Protein AF-A0A8J7KT22-F1 (afdb_monomer)

Structure (mmCIF, N/CA/C/O backbone):
data_AF-A0A8J7KT22-F1
#
_entry.id   AF-A0A8J7KT22-F1
#
loop_
_atom_site.group_PDB
_atom_site.id
_atom_site.type_symbol
_atom_site.label_atom_id
_atom_site.label_alt_id
_atom_site.label_comp_id
_atom_site.label_asym_id
_atom_site.label_entity_id
_atom_site.label_seq_id
_atom_site.pdbx_PDB_ins_code
_atom_site.Cartn_x
_atom_site.Cartn_y
_atom_site.Cartn_z
_atom_site.occupancy
_atom_site.B_iso_or_equiv
_atom_site.auth_seq_id
_atom_site.auth_comp_id
_atom_site.auth_asym_id
_atom_site.auth_atom_id
_atom_site.pdbx_PDB_model_num
ATOM 1 N N . MET A 1 1 ? 28.654 20.549 -37.474 1.00 39.03 1 MET A N 1
ATOM 2 C CA . MET A 1 1 ? 29.005 20.836 -36.071 1.00 39.03 1 MET A CA 1
ATOM 3 C C . MET A 1 1 ? 28.237 19.829 -35.246 1.00 39.03 1 MET A C 1
ATOM 5 O O . MET A 1 1 ? 27.019 19.837 -35.283 1.00 39.03 1 MET A O 1
ATOM 9 N N . THR A 1 2 ? 28.939 18.841 -34.704 1.00 46.00 2 THR A N 1
ATOM 10 C CA . THR A 1 2 ? 28.366 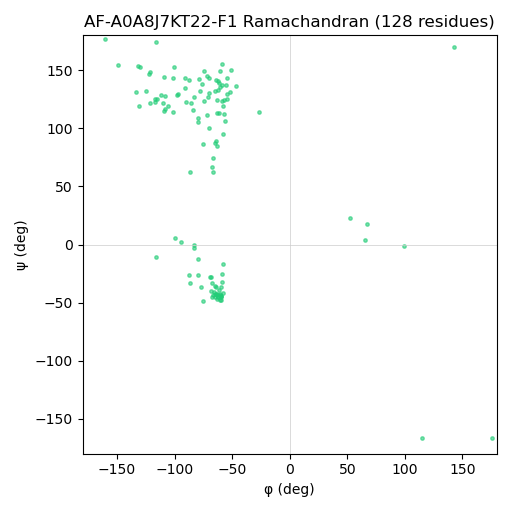17.794 -33.857 1.00 46.00 2 THR A CA 1
ATOM 11 C C . THR A 1 2 ? 28.193 18.371 -32.463 1.00 46.00 2 THR A C 1
ATOM 13 O O . THR A 1 2 ? 29.190 18.628 -31.787 1.00 46.00 2 THR A O 1
ATOM 16 N N . ASP A 1 3 ? 26.950 18.606 -32.057 1.00 42.03 3 ASP A N 1
ATOM 17 C CA . ASP A 1 3 ? 26.636 18.984 -30.685 1.00 42.03 3 ASP A CA 1
ATOM 18 C C . ASP A 1 3 ? 26.873 17.782 -29.769 1.00 42.03 3 ASP A C 1
ATOM 20 O O . ASP A 1 3 ? 26.073 16.849 -29.683 1.00 42.03 3 ASP A O 1
ATOM 24 N N . SER A 1 4 ? 28.020 17.803 -29.094 1.00 52.44 4 SER A N 1
ATOM 25 C CA . SER A 1 4 ? 28.294 16.985 -27.919 1.00 52.44 4 SER A CA 1
ATOM 26 C C . SER A 1 4 ? 27.346 17.419 -26.801 1.00 52.44 4 SER A C 1
ATOM 28 O O . SER A 1 4 ? 27.681 18.285 -25.993 1.00 52.44 4 SER A O 1
ATOM 30 N N . ALA A 1 5 ? 26.148 16.835 -26.761 1.00 55.53 5 ALA A N 1
ATOM 31 C CA . ALA A 1 5 ? 25.252 16.958 -25.623 1.00 55.53 5 ALA A CA 1
ATOM 32 C C . ALA A 1 5 ? 25.950 16.358 -24.393 1.00 55.53 5 ALA A C 1
ATOM 34 O O . ALA A 1 5 ? 26.272 15.172 -24.345 1.00 55.53 5 ALA A O 1
ATOM 35 N N . SER A 1 6 ? 26.252 17.235 -23.443 1.00 48.62 6 SER A N 1
ATOM 36 C CA . SER A 1 6 ? 26.879 17.005 -22.148 1.00 48.62 6 SER A CA 1
ATOM 37 C C . SER A 1 6 ? 26.649 15.600 -21.578 1.00 48.62 6 SER A C 1
ATOM 39 O O . SER A 1 6 ? 25.538 15.256 -21.179 1.00 48.62 6 SER A O 1
ATOM 41 N N . ASN A 1 7 ? 27.729 14.821 -21.457 1.00 50.50 7 ASN A N 1
ATOM 42 C CA . ASN A 1 7 ? 27.802 13.609 -20.635 1.00 50.50 7 ASN A CA 1
ATOM 43 C C . ASN A 1 7 ? 27.720 13.984 -19.141 1.00 50.50 7 ASN A C 1
ATOM 45 O O . ASN A 1 7 ? 28.684 13.868 -18.387 1.00 50.50 7 ASN A O 1
ATOM 49 N N . GLY A 1 8 ? 26.567 14.488 -18.706 1.00 50.75 8 GLY A N 1
ATOM 50 C CA . GLY A 1 8 ? 26.219 14.556 -17.298 1.00 50.75 8 GLY A CA 1
ATOM 51 C C . GLY A 1 8 ? 25.736 13.177 -16.879 1.00 50.75 8 GLY A C 1
ATOM 52 O O . GLY A 1 8 ? 24.627 12.793 -17.232 1.00 50.75 8 GLY A O 1
ATOM 53 N N . ASN A 1 9 ? 26.558 12.432 -16.140 1.00 59.44 9 ASN A N 1
ATOM 54 C CA . ASN A 1 9 ? 26.187 11.190 -15.449 1.00 59.44 9 ASN A CA 1
ATOM 55 C C . ASN A 1 9 ? 25.184 11.514 -14.321 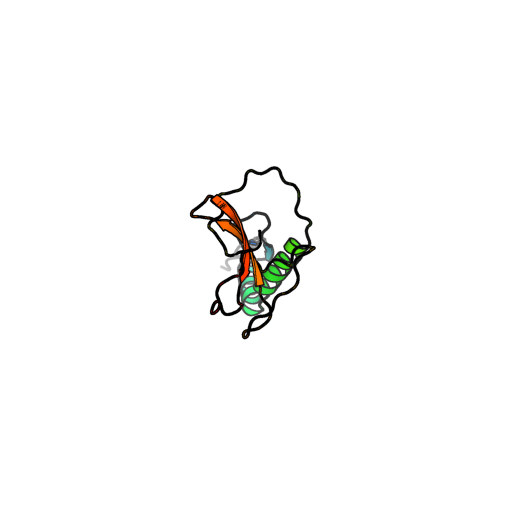1.00 59.44 9 ASN A C 1
ATOM 57 O O . ASN A 1 9 ? 25.499 11.411 -13.135 1.00 59.44 9 ASN A O 1
ATOM 61 N N . GLY A 1 10 ? 24.019 12.046 -14.689 1.00 61.25 10 GLY A N 1
ATOM 62 C CA . GLY A 1 10 ? 22.989 12.520 -13.784 1.00 61.25 10 GLY A CA 1
ATOM 63 C C . GLY A 1 10 ? 22.268 11.330 -13.188 1.00 61.25 10 GLY A C 1
ATOM 64 O O . GLY A 1 10 ? 21.251 10.902 -13.721 1.00 61.25 10 GLY A O 1
ATOM 65 N N . LYS A 1 11 ? 22.808 10.793 -12.091 1.00 81.81 11 LYS A N 1
ATOM 66 C CA . LYS A 1 11 ? 22.140 9.743 -11.323 1.00 81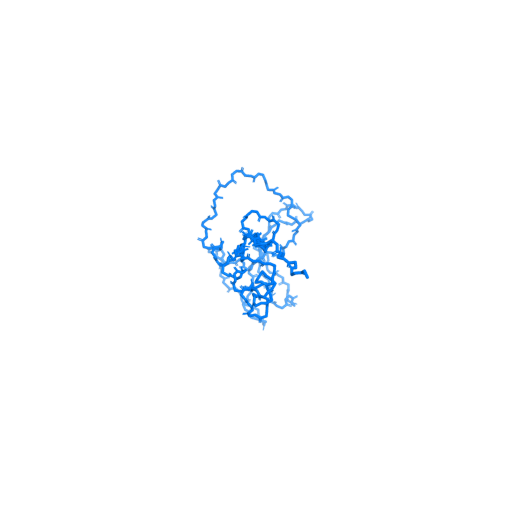.81 11 LYS A CA 1
ATOM 67 C C . LYS A 1 11 ? 20.774 10.261 -10.875 1.00 81.81 11 LYS A C 1
ATOM 69 O O . LYS A 1 11 ? 20.690 11.255 -10.155 1.00 81.81 11 LYS A O 1
ATOM 74 N N . ILE A 1 12 ? 19.716 9.592 -11.310 1.00 91.06 12 ILE A N 1
ATOM 75 C CA . ILE A 1 12 ? 18.341 9.870 -10.906 1.00 91.06 12 ILE A CA 1
ATOM 76 C C . ILE A 1 12 ? 17.993 8.899 -9.784 1.00 91.06 12 ILE A C 1
ATOM 78 O O . ILE A 1 12 ? 18.188 7.692 -9.915 1.00 91.06 12 ILE A O 1
ATOM 82 N N . VAL A 1 13 ? 17.465 9.424 -8.679 1.00 94.56 13 VAL A N 1
ATOM 83 C CA . VAL A 1 13 ? 16.924 8.604 -7.592 1.00 94.56 13 VAL A CA 1
ATOM 84 C C . VAL A 1 13 ? 15.437 8.886 -7.462 1.00 94.56 13 VAL A C 1
ATOM 86 O O . VAL A 1 13 ? 15.035 10.030 -7.253 1.00 94.56 13 VAL A O 1
ATOM 89 N N . ILE A 1 14 ? 14.623 7.841 -7.583 1.00 94.38 14 ILE A N 1
ATOM 90 C CA . ILE A 1 14 ? 13.170 7.919 -7.420 1.00 94.38 14 ILE A CA 1
ATOM 91 C C . ILE A 1 14 ? 12.791 7.087 -6.205 1.00 94.38 14 ILE A C 1
ATOM 93 O O . ILE A 1 14 ? 13.092 5.897 -6.141 1.00 94.38 14 ILE A O 1
ATOM 97 N N . THR A 1 15 ? 12.084 7.706 -5.265 1.00 95.19 15 THR A N 1
ATOM 98 C CA . THR A 1 15 ? 11.517 7.009 -4.110 1.00 95.19 15 THR A CA 1
ATOM 99 C C . THR A 1 15 ? 10.006 6.944 -4.258 1.00 95.19 15 THR A C 1
ATOM 101 O O . THR A 1 15 ? 9.322 7.964 -4.213 1.00 95.19 15 THR A O 1
ATOM 104 N N . LEU A 1 16 ? 9.481 5.732 -4.409 1.00 94.69 16 LEU A N 1
ATOM 105 C CA . LEU A 1 16 ? 8.051 5.449 -4.437 1.00 94.69 16 LEU A CA 1
ATOM 106 C C . LEU A 1 16 ? 7.620 4.973 -3.054 1.00 94.69 16 LEU A C 1
ATOM 108 O O . LEU A 1 16 ? 8.215 4.048 -2.504 1.00 94.69 16 LEU A O 1
ATOM 112 N N . LYS A 1 17 ? 6.572 5.579 -2.499 1.00 94.31 17 LYS A N 1
ATOM 113 C CA . LYS A 1 17 ? 6.070 5.263 -1.161 1.00 94.31 17 LYS A CA 1
ATOM 114 C C . LYS A 1 17 ? 4.615 4.819 -1.231 1.00 94.31 17 LYS A C 1
ATOM 116 O O . LYS A 1 17 ? 3.755 5.578 -1.669 1.00 94.31 17 LYS A O 1
ATOM 121 N N . ALA A 1 18 ? 4.32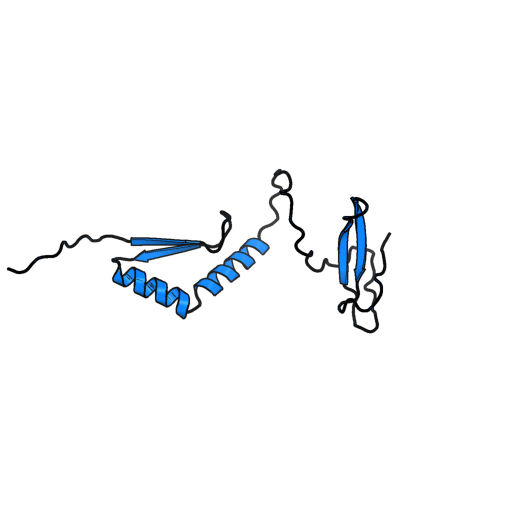8 3.609 -0.757 1.00 90.50 18 ALA A N 1
ATOM 122 C CA . ALA A 1 18 ? 2.978 3.050 -0.766 1.00 90.50 18 ALA A CA 1
ATOM 123 C C . ALA A 1 18 ? 2.180 3.459 0.490 1.00 90.50 18 ALA A C 1
ATOM 125 O O . ALA A 1 18 ? 1.815 2.619 1.311 1.00 90.50 18 ALA A O 1
ATOM 126 N N . GLY A 1 19 ? 1.948 4.765 0.665 1.00 84.56 19 GLY A N 1
ATOM 127 C CA . GLY A 1 19 ? 1.140 5.319 1.759 1.00 84.56 19 GLY A CA 1
ATOM 128 C C . GLY A 1 19 ? 1.668 6.637 2.331 1.00 84.56 1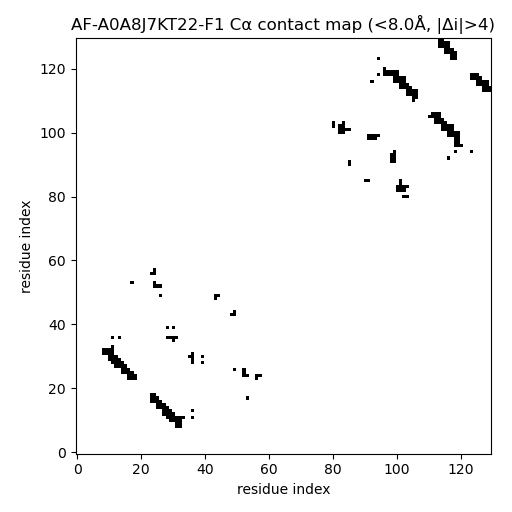9 GLY A C 1
ATOM 129 O O . GLY A 1 19 ? 2.785 7.065 2.041 1.00 84.56 19 GLY A O 1
ATOM 130 N N . ALA A 1 20 ? 0.863 7.289 3.172 1.00 82.56 20 ALA A N 1
ATOM 131 C CA . ALA A 1 20 ? 1.218 8.574 3.781 1.00 82.56 20 ALA A CA 1
ATOM 132 C C . ALA A 1 20 ? 2.217 8.422 4.948 1.00 82.56 20 ALA A C 1
ATOM 134 O O . ALA A 1 20 ? 3.144 9.223 5.088 1.00 82.56 20 ALA A O 1
ATOM 135 N N . ASP A 1 21 ? 2.087 7.358 5.745 1.00 84.50 21 ASP A N 1
ATOM 136 C CA . ASP A 1 21 ? 2.839 7.162 6.991 1.00 84.50 21 ASP A CA 1
ATOM 137 C C . ASP A 1 21 ? 4.304 6.781 6.775 1.00 84.50 21 ASP A C 1
ATOM 139 O O . ASP A 1 21 ? 4.654 6.098 5.818 1.00 84.50 21 ASP A O 1
ATOM 143 N N . PHE A 1 22 ? 5.195 7.164 7.693 1.00 83.44 22 PHE A N 1
ATOM 144 C CA . PHE A 1 22 ? 6.622 6.802 7.624 1.00 83.44 22 PHE A CA 1
ATOM 145 C C . PHE A 1 22 ? 6.882 5.289 7.609 1.00 83.44 22 PHE A C 1
ATOM 147 O O . PHE A 1 22 ? 7.889 4.860 7.058 1.00 83.44 22 PHE A O 1
ATOM 154 N N . ALA A 1 23 ? 5.967 4.490 8.162 1.00 82.81 23 ALA A N 1
ATOM 155 C CA . ALA A 1 23 ? 6.070 3.032 8.202 1.00 82.81 23 ALA A CA 1
ATOM 156 C C . ALA A 1 23 ? 5.584 2.326 6.921 1.00 82.81 23 ALA A C 1
ATOM 158 O O . ALA A 1 23 ? 5.656 1.100 6.853 1.00 82.81 23 ALA A O 1
ATOM 159 N N . ALA A 1 24 ? 5.067 3.066 5.932 1.00 88.44 24 ALA A N 1
ATOM 160 C CA . ALA A 1 24 ? 4.694 2.497 4.638 1.00 88.44 24 ALA A CA 1
ATOM 161 C C . ALA A 1 24 ? 5.910 1.833 3.956 1.00 88.44 24 ALA A C 1
ATOM 163 O O . ALA A 1 24 ? 7.037 2.232 4.244 1.00 88.44 24 ALA A O 1
ATOM 164 N N . PRO A 1 25 ? 5.723 0.855 3.052 1.00 92.56 25 PRO A N 1
ATOM 165 C CA . PRO A 1 25 ? 6.815 0.255 2.287 1.00 92.56 25 PRO A CA 1
ATOM 166 C C . PRO A 1 25 ? 7.249 1.143 1.114 1.00 92.56 25 PRO A C 1
ATOM 168 O O . PRO A 1 25 ? 6.434 1.857 0.520 1.00 92.56 25 PRO A O 1
ATOM 171 N N . TRP A 1 26 ? 8.560 1.179 0.857 1.00 94.50 26 TRP A N 1
ATOM 172 C CA . TRP A 1 26 ? 9.191 2.097 -0.097 1.00 94.50 26 TRP A CA 1
ATOM 173 C C . TRP A 1 26 ? 9.941 1.287 -1.157 1.00 94.50 26 TRP A C 1
ATOM 175 O O . TRP A 1 26 ? 10.506 0.235 -0.858 1.00 94.50 26 TRP A O 1
ATOM 185 N N . ILE A 1 27 ? 9.971 1.800 -2.382 1.00 96.06 27 ILE A N 1
ATOM 186 C CA . ILE A 1 27 ? 10.853 1.330 -3.451 1.00 96.06 27 ILE A CA 1
ATOM 187 C C . ILE A 1 27 ? 11.772 2.492 -3.796 1.00 96.06 27 ILE A C 1
ATOM 189 O O . ILE A 1 27 ? 11.291 3.582 -4.100 1.00 96.06 27 ILE A O 1
ATOM 193 N N . VAL A 1 28 ? 13.080 2.260 -3.742 1.00 96.00 28 VAL A N 1
ATOM 194 C CA . VAL A 1 28 ? 14.089 3.242 -4.142 1.00 96.00 28 VAL A CA 1
ATOM 195 C C . VAL A 1 28 ? 14.732 2.750 -5.428 1.00 96.00 28 VAL A C 1
ATOM 197 O O . VAL A 1 28 ? 15.266 1.643 -5.475 1.00 96.00 28 VAL A O 1
ATOM 200 N N . ILE A 1 29 ? 14.647 3.564 -6.470 1.00 95.25 29 ILE A N 1
ATOM 201 C CA . ILE A 1 29 ? 15.195 3.287 -7.793 1.00 95.25 29 ILE A CA 1
ATOM 202 C C . ILE A 1 29 ? 16.400 4.195 -7.983 1.00 95.25 29 ILE A C 1
ATOM 204 O O . ILE A 1 29 ? 16.280 5.408 -7.826 1.00 95.25 29 ILE A O 1
ATOM 208 N N . HIS A 1 30 ? 17.534 3.607 -8.345 1.00 95.19 30 HIS A N 1
ATOM 209 C CA . HIS A 1 30 ? 18.721 4.326 -8.787 1.00 95.19 30 HIS A CA 1
ATOM 210 C C . HIS A 1 30 ? 18.857 4.092 -10.286 1.00 95.19 30 HIS A C 1
ATOM 212 O O . HIS A 1 30 ? 19.025 2.950 -10.700 1.00 95.19 30 HIS A O 1
ATOM 218 N N . ALA A 1 31 ? 18.759 5.159 -11.070 1.00 93.00 31 ALA A N 1
ATOM 219 C CA . ALA A 1 31 ? 18.844 5.113 -12.520 1.00 93.00 31 ALA A CA 1
ATOM 220 C C . ALA A 1 31 ? 19.988 5.994 -13.019 1.00 93.00 31 ALA A C 1
ATOM 222 O O . ALA A 1 31 ? 20.308 7.031 -12.428 1.00 93.00 31 ALA A O 1
ATOM 223 N N . ASP A 1 32 ? 20.595 5.592 -14.129 1.00 90.69 32 ASP A N 1
ATOM 224 C CA . ASP A 1 32 ? 21.742 6.304 -14.697 1.00 90.69 32 ASP A CA 1
ATOM 225 C C . ASP A 1 32 ? 21.337 7.549 -15.494 1.00 90.69 32 ASP A C 1
ATOM 227 O O . ASP A 1 32 ? 22.124 8.485 -15.632 1.00 90.69 32 ASP A O 1
ATOM 231 N N . ASN A 1 33 ? 20.118 7.551 -16.033 1.00 90.06 33 ASN A N 1
ATOM 232 C CA . ASN A 1 33 ? 19.535 8.632 -16.820 1.00 90.06 33 ASN A CA 1
ATOM 233 C C . ASN A 1 33 ? 17.999 8.502 -16.863 1.00 90.06 33 ASN A C 1
ATOM 235 O O . ASN A 1 33 ? 17.423 7.548 -16.341 1.00 90.06 33 ASN A O 1
ATOM 239 N N . ALA A 1 34 ? 17.323 9.465 -17.497 1.00 90.50 34 ALA A N 1
ATOM 240 C CA . ALA A 1 34 ? 15.860 9.521 -17.529 1.00 90.50 34 ALA A CA 1
ATOM 241 C C . ALA A 1 34 ? 15.209 8.340 -18.272 1.00 90.50 34 ALA A C 1
ATOM 243 O O . ALA A 1 34 ? 14.156 7.870 -17.851 1.00 90.50 34 ALA A O 1
ATOM 244 N N . SER A 1 35 ? 15.835 7.840 -19.342 1.00 92.75 35 SER A N 1
ATOM 245 C CA . SER A 1 35 ? 15.298 6.705 -20.104 1.00 92.75 35 SER A CA 1
ATOM 246 C C . SER A 1 35 ? 15.345 5.411 -19.293 1.00 92.75 35 SER A C 1
ATOM 248 O O . SER A 1 35 ? 14.404 4.625 -19.336 1.00 92.75 35 SER A O 1
ATOM 250 N N . ASP A 1 36 ? 16.429 5.196 -18.549 1.00 93.44 36 ASP A N 1
ATOM 251 C CA . ASP A 1 36 ? 16.578 4.058 -17.638 1.00 93.44 36 ASP A CA 1
ATOM 252 C C . ASP A 1 36 ? 15.585 4.137 -16.464 1.00 93.44 36 ASP A C 1
ATOM 254 O O . ASP A 1 36 ? 14.932 3.152 -16.106 1.00 93.44 36 ASP A O 1
ATOM 258 N N . ALA A 1 37 ? 15.385 5.342 -15.921 1.00 94.25 37 ALA A N 1
ATOM 259 C CA . ALA A 1 37 ? 14.405 5.587 -14.870 1.00 94.25 37 ALA A CA 1
ATOM 260 C C . ALA A 1 37 ? 12.974 5.235 -15.317 1.00 94.25 37 ALA A C 1
ATOM 262 O O . ALA A 1 37 ? 12.253 4.558 -14.582 1.00 94.25 37 ALA A O 1
ATOM 263 N N . ASP A 1 38 ? 12.578 5.654 -16.523 1.00 96.19 38 ASP A N 1
ATOM 264 C CA . ASP A 1 38 ? 11.253 5.381 -17.092 1.00 96.19 38 ASP A CA 1
ATOM 265 C C . ASP A 1 38 ? 11.038 3.891 -17.399 1.00 96.19 38 ASP A C 1
ATOM 267 O O . ASP A 1 38 ? 10.020 3.307 -17.012 1.00 96.19 38 ASP A O 1
ATOM 271 N N . ALA A 1 39 ? 12.034 3.239 -18.009 1.00 96.44 39 ALA A N 1
ATOM 272 C CA . ALA A 1 39 ? 11.989 1.806 -18.286 1.00 96.44 39 ALA A CA 1
ATOM 273 C C . ALA A 1 39 ? 11.864 0.986 -16.992 1.00 96.44 39 ALA A C 1
ATOM 275 O O . ALA A 1 39 ? 11.036 0.072 -16.904 1.00 96.44 39 ALA A O 1
ATOM 276 N N . THR A 1 40 ? 12.632 1.348 -15.960 1.00 96.62 40 THR A N 1
ATOM 277 C CA . THR A 1 40 ? 12.570 0.695 -14.648 1.00 96.62 40 THR A CA 1
ATOM 278 C C . THR A 1 40 ? 11.215 0.916 -13.978 1.00 96.62 40 THR A C 1
ATOM 280 O O . THR A 1 40 ? 10.610 -0.038 -13.482 1.00 96.62 40 THR A O 1
ATOM 283 N N . LEU A 1 41 ? 10.696 2.147 -14.000 1.00 96.75 41 LEU A N 1
ATOM 284 C CA . LEU A 1 41 ? 9.386 2.473 -13.439 1.00 96.75 41 LEU A CA 1
ATOM 285 C C . LEU A 1 41 ? 8.274 1.661 -14.119 1.00 96.75 41 LEU A C 1
ATOM 287 O O . LEU A 1 41 ? 7.478 1.009 -13.442 1.00 96.75 41 LEU A O 1
ATOM 291 N N . THR A 1 42 ? 8.269 1.622 -15.450 1.00 97.38 42 THR A N 1
ATOM 292 C CA . 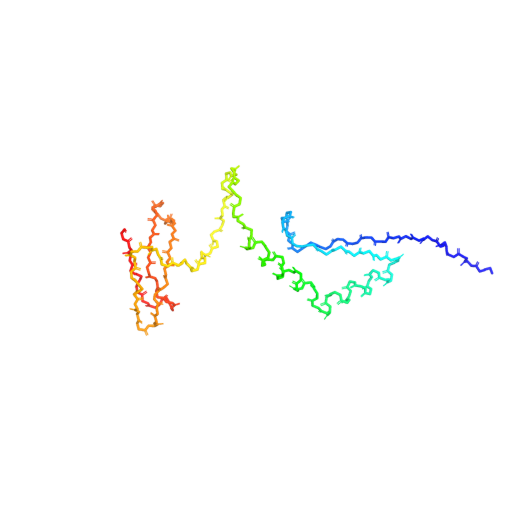THR A 1 42 ? 7.315 0.836 -16.243 1.00 97.38 42 THR A CA 1
ATOM 293 C C . THR A 1 42 ? 7.407 -0.656 -15.917 1.00 97.38 42 THR A C 1
ATOM 295 O O . THR A 1 42 ? 6.384 -1.310 -15.698 1.00 97.38 42 THR A O 1
ATOM 298 N N . GLY A 1 43 ? 8.622 -1.202 -15.809 1.00 97.00 43 GLY A N 1
ATOM 299 C CA . GLY A 1 43 ? 8.847 -2.598 -15.432 1.00 97.00 43 GLY A CA 1
ATOM 300 C C . GLY A 1 43 ? 8.311 -2.948 -14.039 1.00 97.00 43 GLY A C 1
ATOM 301 O O . GLY A 1 43 ? 7.721 -4.013 -13.855 1.00 97.00 43 GLY A O 1
ATOM 302 N N . ILE A 1 44 ? 8.444 -2.045 -13.063 1.00 96.25 44 ILE A N 1
ATOM 303 C CA . ILE A 1 44 ? 7.930 -2.229 -11.694 1.00 96.25 44 ILE A CA 1
ATOM 304 C C . ILE A 1 44 ? 6.401 -2.344 -11.670 1.00 96.25 44 ILE A C 1
ATOM 306 O O . ILE A 1 44 ? 5.849 -3.185 -10.944 1.00 96.25 44 ILE A O 1
ATOM 310 N N . PHE A 1 45 ? 5.714 -1.497 -12.438 1.00 94.81 45 PHE A N 1
ATOM 311 C CA . PHE A 1 45 ? 4.255 -1.502 -12.496 1.00 94.81 45 PHE A CA 1
ATOM 312 C C . PHE A 1 45 ? 3.727 -2.677 -13.318 1.00 94.81 45 PHE A C 1
ATOM 314 O O . PHE A 1 45 ? 2.927 -3.455 -12.801 1.00 94.81 45 PHE A O 1
ATOM 321 N N . ASN A 1 46 ? 4.256 -2.903 -14.520 1.00 96.81 46 ASN A N 1
ATOM 322 C CA . ASN A 1 46 ? 3.811 -4.001 -15.383 1.00 96.81 46 ASN A CA 1
ATOM 323 C C . ASN A 1 46 ? 4.172 -5.386 -14.818 1.00 96.81 46 ASN A C 1
ATOM 325 O O . ASN A 1 46 ? 3.422 -6.343 -14.986 1.00 96.81 46 ASN A O 1
ATOM 329 N N . GLY A 1 47 ? 5.306 -5.502 -14.122 1.00 92.62 47 GLY A N 1
ATOM 330 C CA . GLY A 1 47 ? 5.767 -6.744 -13.494 1.00 92.62 47 GLY A CA 1
ATOM 331 C C . GLY A 1 47 ? 5.163 -7.030 -12.113 1.00 92.62 47 GLY A C 1
ATOM 332 O O . GLY A 1 47 ? 5.524 -8.029 -11.481 1.00 92.62 47 GLY A O 1
ATOM 333 N N . GLY A 1 48 ? 4.292 -6.151 -11.602 1.00 93.31 48 GLY A N 1
ATOM 334 C CA . GLY A 1 48 ? 3.630 -6.316 -10.302 1.00 93.31 48 GLY A CA 1
ATOM 335 C C . GLY A 1 48 ? 4.569 -6.237 -9.089 1.00 93.31 48 GLY A C 1
ATOM 336 O O . GLY A 1 48 ? 4.212 -6.683 -7.996 1.00 93.31 48 GLY A O 1
ATOM 337 N N . LEU A 1 49 ? 5.786 -5.696 -9.239 1.00 93.00 49 LEU A N 1
ATOM 338 C CA . LEU A 1 49 ? 6.731 -5.576 -8.119 1.00 93.00 49 LEU A CA 1
ATOM 339 C C . LEU A 1 49 ? 6.187 -4.637 -7.032 1.00 93.00 49 LEU A C 1
ATOM 341 O O . LEU A 1 49 ? 6.340 -4.918 -5.845 1.00 93.00 49 LEU A O 1
ATOM 345 N N . HIS A 1 50 ? 5.486 -3.575 -7.429 1.00 93.94 50 HIS A N 1
ATOM 346 C CA . HIS A 1 50 ? 4.828 -2.644 -6.512 1.00 93.94 50 HIS A CA 1
ATOM 347 C C . HIS A 1 50 ? 3.808 -3.333 -5.582 1.00 93.94 50 HIS A C 1
ATOM 349 O O . HIS A 1 50 ? 3.794 -3.075 -4.374 1.00 93.94 50 HIS A O 1
ATOM 355 N N . GLU A 1 51 ? 3.009 -4.272 -6.099 1.00 94.75 51 GLU A N 1
ATOM 356 C CA . GLU A 1 51 ? 2.060 -5.053 -5.295 1.00 94.75 51 GLU A CA 1
ATOM 357 C C . GLU A 1 51 ? 2.782 -5.981 -4.317 1.00 94.75 51 GLU A C 1
ATOM 359 O O . GLU A 1 51 ? 2.409 -6.073 -3.145 1.00 94.75 51 GLU A O 1
ATOM 364 N N . LYS A 1 52 ? 3.845 -6.652 -4.781 1.00 94.50 52 LYS A N 1
ATOM 365 C CA . LYS A 1 52 ? 4.651 -7.560 -3.953 1.00 94.50 52 LYS A CA 1
ATOM 366 C C . LYS A 1 52 ? 5.315 -6.817 -2.800 1.00 94.50 52 LYS A C 1
ATOM 368 O O . LYS A 1 52 ? 5.238 -7.286 -1.668 1.00 94.50 52 LYS A O 1
ATOM 373 N N . VAL A 1 53 ? 5.911 -5.654 -3.064 1.00 94.06 53 VAL A N 1
ATOM 374 C CA . VAL A 1 53 ? 6.532 -4.810 -2.031 1.00 94.06 53 VAL A CA 1
ATOM 375 C C . VAL A 1 53 ? 5.488 -4.311 -1.035 1.00 94.06 53 VAL A C 1
ATOM 377 O O . VAL A 1 53 ? 5.714 -4.381 0.172 1.00 94.06 53 VAL A O 1
ATOM 380 N N . THR A 1 54 ? 4.316 -3.889 -1.514 1.00 92.75 54 THR A N 1
ATOM 381 C CA . THR A 1 54 ? 3.214 -3.459 -0.640 1.00 92.75 54 THR A CA 1
ATOM 382 C C . THR A 1 54 ? 2.755 -4.594 0.277 1.00 92.75 54 THR A C 1
ATOM 384 O O . THR A 1 54 ? 2.655 -4.417 1.492 1.00 92.75 54 THR A O 1
ATOM 387 N N . ARG A 1 55 ? 2.542 -5.793 -0.281 1.00 91.25 55 ARG A N 1
ATOM 388 C CA . ARG A 1 55 ? 2.140 -6.985 0.477 1.00 91.25 55 ARG A CA 1
ATOM 389 C C . ARG A 1 55 ? 3.207 -7.404 1.485 1.00 91.25 55 ARG A C 1
ATOM 391 O O . ARG A 1 55 ? 2.878 -7.650 2.642 1.00 91.25 55 ARG A O 1
ATOM 398 N N . ALA A 1 56 ? 4.470 -7.455 1.069 1.00 88.31 56 ALA A N 1
ATOM 399 C CA . ALA A 1 56 ? 5.589 -7.793 1.942 1.00 88.31 56 ALA A CA 1
ATOM 400 C C . ALA A 1 56 ? 5.722 -6.792 3.099 1.00 88.31 56 ALA A C 1
ATOM 402 O O . ALA A 1 56 ? 5.889 -7.201 4.246 1.00 88.31 56 ALA A O 1
ATOM 403 N N . GLY A 1 57 ? 5.565 -5.494 2.822 1.00 89.06 57 GLY A N 1
ATOM 404 C CA . GLY A 1 57 ? 5.552 -4.448 3.842 1.00 89.06 57 GLY A CA 1
ATOM 405 C C . GLY A 1 57 ? 4.433 -4.630 4.865 1.00 89.06 57 GLY A C 1
ATOM 406 O O . GLY A 1 57 ? 4.681 -4.551 6.067 1.00 89.06 57 GLY A O 1
ATOM 407 N N . ALA A 1 58 ? 3.219 -4.945 4.407 1.00 86.81 58 ALA A N 1
ATOM 408 C CA . ALA A 1 58 ? 2.091 -5.230 5.291 1.00 86.81 58 ALA A CA 1
ATOM 409 C C . ALA A 1 58 ? 2.337 -6.473 6.165 1.00 86.81 58 ALA A C 1
ATOM 411 O O . ALA A 1 58 ? 2.083 -6.441 7.369 1.00 86.81 58 ALA A O 1
ATOM 412 N N . MET A 1 59 ? 2.880 -7.547 5.582 1.00 87.56 59 MET A N 1
ATOM 413 C CA . MET A 1 59 ? 3.233 -8.762 6.325 1.00 87.56 59 MET A CA 1
ATOM 414 C C . MET A 1 59 ? 4.300 -8.480 7.385 1.00 87.56 59 MET A C 1
ATOM 416 O O . MET A 1 59 ? 4.148 -8.887 8.533 1.00 87.56 59 MET A O 1
ATOM 420 N N . LEU A 1 60 ? 5.344 -7.729 7.036 1.00 83.44 60 LEU A N 1
ATOM 421 C CA . LEU A 1 60 ? 6.403 -7.377 7.976 1.00 83.44 60 LEU A CA 1
ATOM 422 C C . LEU A 1 60 ? 5.873 -6.492 9.113 1.00 83.44 60 LEU A C 1
ATOM 424 O O . LEU A 1 60 ? 6.173 -6.739 10.282 1.00 83.44 60 LEU A O 1
ATOM 428 N N . ALA A 1 61 ? 5.024 -5.511 8.799 1.00 83.44 61 ALA A N 1
ATOM 429 C CA . ALA A 1 61 ? 4.378 -4.670 9.802 1.00 83.44 61 ALA A CA 1
ATOM 430 C C . ALA A 1 61 ? 3.516 -5.486 10.780 1.00 83.44 61 ALA A C 1
ATOM 432 O O . ALA A 1 61 ? 3.515 -5.185 11.973 1.00 83.44 61 ALA A O 1
ATOM 433 N N . ALA A 1 62 ? 2.839 -6.535 10.302 1.00 79.62 62 ALA A N 1
ATOM 434 C CA . ALA A 1 62 ? 2.037 -7.432 11.133 1.00 79.62 62 ALA A CA 1
ATOM 435 C C . ALA A 1 62 ? 2.879 -8.315 12.072 1.00 79.62 62 ALA A C 1
ATOM 437 O O . ALA A 1 62 ? 2.406 -8.689 13.141 1.00 79.62 62 ALA A O 1
ATOM 438 N N . THR A 1 63 ? 4.126 -8.629 11.706 1.00 78.50 63 THR A N 1
ATOM 439 C CA . THR A 1 63 ? 5.049 -9.385 12.577 1.00 78.50 63 THR A CA 1
ATOM 440 C C . THR A 1 63 ? 5.714 -8.529 13.651 1.00 78.50 63 THR A C 1
ATOM 442 O O . THR A 1 63 ? 6.318 -9.063 14.581 1.00 78.50 63 THR A O 1
ATOM 445 N N . ARG A 1 64 ? 5.619 -7.199 13.546 1.00 69.69 64 ARG A N 1
ATOM 446 C CA . ARG A 1 64 ? 6.213 -6.304 14.531 1.00 69.69 64 ARG A CA 1
ATOM 447 C C . ARG A 1 64 ? 5.358 -6.330 15.804 1.00 69.69 64 ARG A C 1
ATOM 449 O O . ARG A 1 64 ? 4.170 -6.010 15.723 1.00 69.69 64 ARG A O 1
ATOM 456 N N . PRO A 1 65 ? 5.930 -6.650 16.981 1.00 60.19 65 PRO A N 1
ATOM 457 C CA . PRO A 1 65 ? 5.209 -6.493 18.233 1.00 60.19 65 PRO A CA 1
ATOM 458 C C . PRO A 1 65 ? 4.724 -5.048 18.335 1.00 60.19 65 PRO A C 1
ATOM 460 O O . PRO A 1 65 ? 5.462 -4.122 17.983 1.00 60.19 65 PRO A O 1
ATOM 463 N N . ALA A 1 66 ? 3.482 -4.850 18.778 1.00 58.56 66 ALA A N 1
ATOM 464 C CA . ALA A 1 66 ? 2.966 -3.514 19.029 1.00 58.56 66 ALA A CA 1
ATOM 465 C C . ALA A 1 66 ? 3.914 -2.824 20.016 1.00 58.56 66 ALA A C 1
ATOM 467 O O . ALA A 1 66 ? 3.964 -3.179 21.193 1.00 58.56 66 ALA A O 1
ATOM 468 N N . ALA A 1 67 ? 4.709 -1.872 19.528 1.00 53.81 67 ALA A N 1
ATOM 469 C CA . ALA A 1 67 ? 5.478 -1.016 20.404 1.00 53.81 67 ALA A CA 1
ATOM 470 C C . ALA A 1 67 ? 4.465 -0.299 21.300 1.00 53.81 67 ALA A C 1
ATOM 472 O O . ALA A 1 67 ? 3.537 0.337 20.792 1.00 53.81 67 ALA A O 1
ATOM 473 N N . ALA A 1 68 ? 4.624 -0.431 22.617 1.00 51.66 68 ALA A N 1
ATOM 474 C CA . ALA A 1 68 ? 3.893 0.352 23.602 1.00 51.66 68 ALA A CA 1
ATOM 475 C C . ALA A 1 68 ? 4.346 1.817 23.488 1.00 51.66 68 ALA A C 1
ATOM 477 O O . ALA A 1 68 ? 5.162 2.308 24.260 1.00 51.66 68 ALA A O 1
ATOM 478 N N . GLY A 1 69 ? 3.890 2.492 22.437 1.00 43.78 69 GLY A N 1
ATOM 479 C CA . GLY A 1 69 ? 4.079 3.914 22.239 1.00 43.78 69 GLY A CA 1
ATOM 480 C C . GLY A 1 69 ? 2.998 4.653 23.005 1.00 43.78 69 GLY A C 1
ATOM 481 O O . GLY A 1 69 ? 1.818 4.535 22.675 1.00 43.78 69 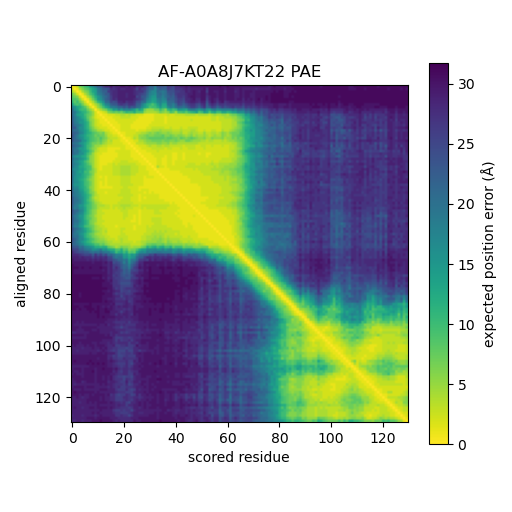GLY A O 1
ATOM 482 N N . ASN A 1 70 ? 3.405 5.435 24.003 1.00 50.09 70 ASN A N 1
ATOM 483 C CA . ASN A 1 70 ? 2.576 6.475 24.600 1.00 50.09 70 ASN A CA 1
ATOM 484 C C . ASN A 1 70 ? 2.277 7.528 23.526 1.00 50.09 70 ASN A C 1
ATOM 486 O O . ASN A 1 70 ? 2.982 8.520 23.370 1.00 50.09 70 ASN A O 1
ATOM 490 N N . SER A 1 71 ? 1.247 7.288 22.731 1.00 40.25 71 SER A N 1
ATOM 491 C CA . SER A 1 71 ? 0.674 8.264 21.820 1.00 40.25 71 SER A CA 1
ATOM 492 C C . SER A 1 71 ? -0.823 8.239 22.051 1.00 40.25 71 SER A C 1
ATOM 494 O O . SER A 1 71 ? -1.463 7.193 21.925 1.00 40.25 71 SER A O 1
ATOM 496 N N . ALA A 1 72 ? -1.359 9.388 22.464 1.00 49.41 72 ALA A N 1
ATOM 497 C CA . ALA A 1 72 ? -2.790 9.599 22.606 1.00 49.41 72 ALA A CA 1
ATOM 498 C C . ALA A 1 72 ? -3.509 9.085 21.345 1.00 49.41 72 ALA A C 1
ATOM 500 O O . ALA A 1 72 ? -3.010 9.298 20.234 1.00 49.41 72 ALA A O 1
ATOM 501 N N . PRO A 1 73 ? -4.637 8.371 21.488 1.00 43.12 73 PRO A N 1
ATOM 502 C CA . PRO A 1 73 ? -5.264 7.720 20.352 1.00 43.12 73 PRO A CA 1
ATOM 503 C C . PRO A 1 73 ? -5.712 8.785 19.340 1.00 43.12 73 PRO A C 1
ATOM 505 O O . PRO A 1 73 ? -6.478 9.677 19.712 1.00 43.12 73 PRO A O 1
ATOM 508 N N . PRO A 1 74 ? -5.286 8.716 18.063 1.00 43.91 74 PRO A N 1
ATOM 509 C CA . PRO A 1 74 ? -5.923 9.510 17.028 1.00 43.91 74 PRO A CA 1
ATOM 510 C C . PRO A 1 74 ? -7.387 9.078 16.940 1.00 43.91 74 PRO A C 1
ATOM 512 O O . PRO A 1 74 ? -7.702 7.887 17.038 1.00 43.91 74 PRO A O 1
ATOM 515 N N . ALA A 1 75 ? -8.283 10.051 16.781 1.00 52.78 75 ALA A N 1
ATOM 516 C CA . ALA A 1 75 ? -9.709 9.826 16.594 1.00 52.78 75 ALA A CA 1
ATOM 517 C C . ALA A 1 75 ? -9.931 8.942 15.355 1.00 52.78 75 ALA A C 1
ATOM 519 O O . ALA A 1 75 ? -9.939 9.410 14.219 1.00 52.78 75 ALA A O 1
ATOM 520 N N . ARG A 1 76 ? -10.064 7.631 15.579 1.00 44.62 76 ARG A N 1
ATOM 521 C CA . ARG A 1 76 ? -10.318 6.647 14.530 1.00 44.62 76 ARG A CA 1
ATOM 522 C C . ARG A 1 76 ? -11.750 6.818 14.041 1.00 44.62 76 ARG A C 1
ATOM 524 O O . ARG A 1 76 ? -12.702 6.484 14.746 1.00 44.62 76 ARG A O 1
ATOM 531 N N . GLN A 1 77 ? -11.894 7.277 12.802 1.00 46.91 77 GLN A N 1
ATOM 532 C CA . GLN A 1 77 ? -13.061 6.944 11.996 1.00 46.91 77 GLN A CA 1
ATOM 533 C C . GLN A 1 77 ? -13.178 5.415 11.966 1.00 46.91 77 GLN A C 1
ATOM 535 O O . GLN A 1 77 ? -12.208 4.700 11.714 1.00 46.91 77 GLN A O 1
ATOM 540 N N . ALA A 1 78 ? -14.354 4.930 12.354 1.00 46.69 78 ALA A N 1
ATOM 541 C CA . ALA A 1 78 ? -14.633 3.532 12.642 1.00 46.69 78 ALA A CA 1
ATOM 542 C C . ALA A 1 78 ? -14.486 2.644 11.393 1.00 46.69 78 ALA A C 1
ATOM 544 O O . ALA A 1 78 ? -15.461 2.396 10.689 1.00 46.69 78 ALA A O 1
ATOM 545 N N . ALA A 1 79 ? -13.279 2.134 11.148 1.00 44.84 79 ALA A N 1
ATOM 546 C CA . ALA A 1 79 ? -13.092 0.913 10.380 1.00 44.84 79 ALA A CA 1
ATOM 547 C C . ALA A 1 79 ? -13.593 -0.262 11.233 1.00 44.84 79 ALA A C 1
ATOM 549 O O . ALA A 1 79 ? -13.266 -0.363 12.419 1.00 44.84 79 ALA A O 1
ATOM 550 N N . ALA A 1 80 ? -14.437 -1.109 10.644 1.00 42.34 80 ALA A N 1
ATOM 551 C CA . ALA A 1 80 ? -14.962 -2.297 11.302 1.00 42.34 80 ALA A CA 1
ATOM 552 C C . ALA A 1 80 ? -13.798 -3.160 11.836 1.00 42.34 80 ALA A C 1
ATOM 554 O O . ALA A 1 80 ? -12.852 -3.416 11.088 1.00 42.34 80 ALA A O 1
ATOM 555 N N . PRO A 1 81 ? -13.823 -3.579 13.115 1.00 46.31 81 PRO A N 1
ATOM 556 C CA . PRO A 1 81 ? -12.752 -4.384 13.681 1.00 46.31 81 PRO A CA 1
ATOM 557 C C . PRO A 1 81 ? -12.667 -5.737 12.966 1.00 46.31 81 PRO A C 1
ATOM 559 O O . PRO A 1 81 ? -13.688 -6.337 12.622 1.00 46.31 81 PRO A O 1
ATOM 562 N N . ALA A 1 82 ? -11.432 -6.199 12.758 1.00 46.56 82 ALA A N 1
ATOM 563 C CA . ALA A 1 82 ? -11.130 -7.561 12.333 1.00 46.56 82 ALA A CA 1
ATOM 564 C C . ALA A 1 82 ? -11.838 -8.581 13.250 1.00 46.56 82 ALA A C 1
ATOM 566 O O . ALA A 1 82 ? -12.054 -8.271 14.428 1.00 46.56 82 ALA A O 1
ATOM 567 N N . PRO A 1 83 ? -12.204 -9.777 12.745 1.00 44.38 83 PRO A N 1
ATOM 568 C CA . PRO A 1 83 ? -12.808 -10.818 13.569 1.00 44.38 83 PRO A CA 1
ATOM 569 C C . PRO A 1 83 ? -11.859 -11.136 14.726 1.00 44.38 83 PRO A C 1
ATOM 571 O O . PRO A 1 83 ? -10.741 -11.606 14.526 1.00 44.38 83 PRO A O 1
ATOM 574 N N . ALA A 1 84 ? -12.285 -10.789 15.936 1.00 54.47 84 ALA A N 1
ATOM 575 C CA . ALA A 1 84 ? -11.516 -11.043 17.134 1.00 54.47 84 ALA A CA 1
ATOM 576 C C . ALA A 1 84 ? -11.675 -12.523 17.497 1.00 54.47 84 ALA A C 1
ATOM 578 O O . ALA A 1 84 ? -12.790 -13.043 17.523 1.00 54.47 84 ALA A O 1
ATOM 579 N N . SER A 1 85 ? -10.559 -13.196 17.773 1.00 58.75 85 SER A N 1
ATOM 580 C CA . SER A 1 85 ? -10.556 -14.544 18.338 1.00 58.75 85 SER A CA 1
ATOM 581 C C . SER A 1 85 ? -11.388 -14.571 19.626 1.00 58.75 85 SER A C 1
ATOM 583 O O . SER A 1 85 ? -11.389 -13.594 20.384 1.00 58.75 85 SER A O 1
ATOM 585 N N . LEU A 1 86 ? -12.103 -15.675 19.865 1.00 58.88 86 LEU A N 1
ATOM 586 C CA . LEU A 1 86 ? -12.942 -15.848 21.054 1.00 58.88 86 LEU A CA 1
ATOM 587 C C . LEU A 1 86 ? -12.140 -15.550 22.339 1.00 58.88 86 LEU A C 1
ATOM 589 O O . LEU A 1 86 ? -11.032 -16.070 22.500 1.00 58.88 86 LEU A O 1
ATOM 593 N N . PRO A 1 87 ? -12.664 -14.723 23.263 1.00 59.53 87 PRO A N 1
ATOM 594 C CA . PRO A 1 87 ? -12.043 -14.517 24.564 1.00 59.53 87 PRO A CA 1
ATOM 595 C C . PRO A 1 87 ? -11.964 -15.832 25.355 1.00 59.53 87 PRO A C 1
ATOM 597 O O . PRO A 1 87 ? -12.869 -16.664 25.242 1.00 59.53 87 PRO A O 1
ATOM 600 N N . PRO A 1 88 ? -10.947 -16.012 26.217 1.00 51.16 88 PRO A N 1
ATOM 601 C CA . PRO A 1 88 ? -10.884 -17.168 27.106 1.00 51.16 88 PRO A CA 1
ATOM 602 C C . PRO A 1 88 ? -12.143 -17.233 27.986 1.00 51.16 88 PRO A C 1
ATOM 604 O O . PRO A 1 88 ? -12.477 -16.267 28.671 1.00 51.16 88 PRO A O 1
ATOM 607 N N . GLY A 1 89 ? -12.852 -18.367 27.937 1.00 60.69 89 GLY A N 1
ATOM 608 C CA . GLY A 1 89 ? -14.092 -18.610 28.686 1.00 60.69 89 GLY A CA 1
ATOM 609 C C . GLY A 1 89 ? -15.399 -18.417 27.903 1.00 60.69 89 GLY A C 1
ATOM 610 O O . GLY A 1 89 ? -16.463 -18.652 28.467 1.00 60.69 89 GLY A O 1
ATOM 611 N N . VAL A 1 90 ? -15.349 -18.031 26.621 1.00 62.50 90 VAL A N 1
ATOM 612 C CA . VAL A 1 90 ? -16.532 -17.959 25.744 1.00 62.50 90 VAL A CA 1
ATOM 613 C C . VAL A 1 90 ? -16.494 -19.128 24.761 1.00 62.50 90 VAL A C 1
ATOM 615 O O . VAL A 1 90 ? -15.550 -19.250 23.983 1.00 62.50 90 VAL A O 1
ATOM 618 N N . ALA A 1 91 ? -17.503 -20.000 24.804 1.00 66.00 91 ALA A N 1
ATOM 619 C CA . ALA A 1 91 ? -17.630 -21.096 23.847 1.00 66.00 91 ALA A CA 1
ATOM 620 C C . ALA A 1 91 ? -18.023 -20.563 22.460 1.00 66.00 91 ALA A C 1
ATOM 622 O O . ALA A 1 91 ? -18.789 -19.603 22.351 1.00 66.00 91 ALA A O 1
ATOM 623 N N . ALA A 1 92 ? -17.514 -21.200 21.404 1.00 66.44 92 ALA A N 1
ATOM 624 C CA . ALA A 1 92 ? -17.975 -20.946 20.046 1.00 66.44 92 ALA A CA 1
ATOM 625 C C . ALA A 1 92 ? -19.455 -21.344 19.940 1.00 66.44 92 ALA A C 1
ATOM 627 O O . ALA A 1 92 ? -19.804 -22.517 20.082 1.00 66.44 92 ALA A O 1
ATOM 628 N N . GLU A 1 93 ? -20.332 -20.364 19.731 1.00 71.69 93 GLU A N 1
ATOM 629 C CA . GLU A 1 93 ? -21.743 -20.619 19.458 1.00 71.69 93 GLU A CA 1
ATOM 630 C C . GLU A 1 93 ? -21.972 -20.725 17.952 1.00 71.69 93 GLU A C 1
ATOM 632 O O . GLU A 1 93 ? -21.411 -19.963 17.164 1.00 71.69 93 GLU A O 1
ATOM 637 N N . TYR A 1 94 ? -22.863 -21.626 17.555 1.00 80.19 94 TYR A N 1
ATOM 638 C CA . TYR A 1 94 ? -23.245 -21.824 16.163 1.00 80.19 94 TYR A CA 1
ATOM 639 C C . TYR A 1 94 ? -24.670 -21.325 15.938 1.00 80.19 94 TYR A C 1
ATOM 641 O O . TYR A 1 94 ? -25.536 -21.441 16.804 1.00 80.19 94 TYR A O 1
ATOM 649 N N . CYS A 1 95 ? -24.914 -20.755 14.764 1.00 82.94 95 CYS A N 1
ATOM 650 C CA . CYS A 1 95 ? -26.255 -20.506 14.247 1.00 82.94 95 CYS A CA 1
ATOM 651 C C . CYS A 1 95 ? -26.472 -21.329 12.973 1.00 82.94 95 CYS A C 1
ATOM 653 O O . CYS A 1 95 ? -25.533 -21.931 12.457 1.00 82.94 95 CYS A O 1
ATOM 655 N N . GLU A 1 96 ? -27.685 -21.311 12.423 1.00 83.50 96 GLU A N 1
ATOM 656 C CA . GLU A 1 96 ? -28.015 -22.014 11.169 1.00 83.50 96 GLU A CA 1
ATOM 657 C C . GLU A 1 96 ? -27.149 -21.577 9.970 1.00 83.50 96 GLU A C 1
ATOM 659 O O . GLU A 1 96 ? -27.044 -22.293 8.982 1.00 83.50 96 GLU A O 1
ATOM 664 N N . HIS A 1 97 ? -26.477 -20.426 10.075 1.00 82.69 97 HIS A N 1
ATOM 665 C CA . HIS A 1 97 ? -25.597 -19.865 9.048 1.00 82.69 97 HIS A CA 1
ATOM 666 C C . HIS A 1 97 ? -24.101 -20.130 9.308 1.00 82.69 97 HIS A C 1
ATOM 668 O O . HIS A 1 97 ? -23.255 -19.591 8.594 1.00 82.69 97 HIS A O 1
ATOM 674 N N . GLY A 1 98 ? -23.766 -20.917 10.337 1.00 82.25 98 GLY A N 1
ATOM 675 C CA . GLY A 1 98 ? -22.395 -21.284 10.701 1.00 82.25 98 GLY A CA 1
ATOM 676 C C . GLY A 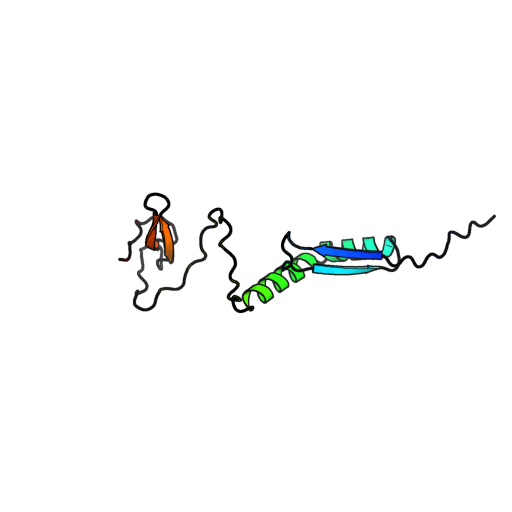1 98 ? -21.932 -20.749 12.059 1.00 82.25 98 GLY A C 1
ATOM 677 O O . GLY A 1 98 ? -22.731 -20.302 12.890 1.00 82.25 98 GLY A O 1
ATOM 678 N N . GLU A 1 99 ? -20.619 -20.825 12.289 1.00 81.38 99 GLU A N 1
ATOM 679 C CA . GLU A 1 99 ? -19.966 -20.357 13.518 1.00 81.38 99 GLU A CA 1
ATOM 680 C C . GLU A 1 99 ? -20.155 -18.845 13.700 1.00 81.38 99 GLU A C 1
ATOM 682 O O . GLU A 1 99 ? -19.987 -18.052 12.767 1.00 81.38 99 GLU A O 1
ATOM 687 N N . ARG A 1 100 ? -20.539 -18.429 14.909 1.00 83.25 100 ARG A N 1
ATOM 688 C CA . ARG A 1 100 ? -20.763 -17.019 15.222 1.00 83.25 100 ARG A CA 1
ATOM 689 C C . ARG A 1 100 ? -19.441 -16.281 15.391 1.00 83.25 100 ARG A C 1
ATOM 691 O O . ARG A 1 100 ? -18.519 -16.740 16.056 1.00 83.25 100 ARG A O 1
ATOM 698 N N . ILE A 1 101 ? -19.390 -15.071 14.845 1.00 82.56 101 ILE A N 1
ATOM 699 C CA . ILE A 1 101 ? -18.211 -14.208 14.856 1.00 82.56 101 ILE A CA 1
ATOM 700 C C . ILE A 1 101 ? -18.244 -13.321 16.097 1.00 82.56 101 ILE A C 1
ATOM 702 O O . ILE A 1 101 ? -19.173 -12.528 16.281 1.00 82.56 101 ILE A O 1
ATOM 706 N N . PHE A 1 102 ? -17.205 -13.397 16.924 1.00 83.56 102 PHE A N 1
ATOM 707 C CA . PHE A 1 102 ? -17.051 -12.507 18.066 1.00 83.56 102 PHE A CA 1
ATOM 708 C C . PHE A 1 102 ? -16.712 -11.077 17.616 1.00 83.56 102 PHE A C 1
ATOM 710 O O . PHE A 1 102 ? -15.770 -10.826 16.862 1.00 83.56 102 PHE A O 1
ATOM 717 N N . LYS A 1 103 ? -17.508 -10.120 18.096 1.00 83.31 103 LYS A 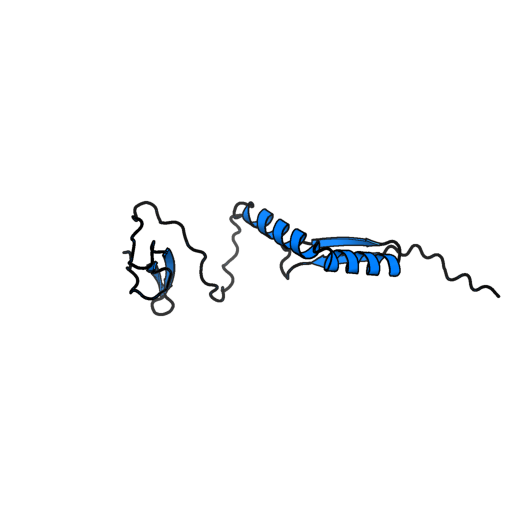N 1
ATOM 718 C CA . LYS A 1 103 ? -17.338 -8.682 17.888 1.00 83.31 103 LYS A CA 1
ATOM 719 C C . LYS A 1 103 ? -17.286 -7.987 19.242 1.00 83.31 103 LYS A C 1
ATOM 721 O O . LYS A 1 103 ? -18.145 -8.197 20.097 1.00 83.31 103 LYS A O 1
ATOM 726 N N . SER A 1 104 ? -16.305 -7.114 19.418 1.00 86.44 104 SER A N 1
ATOM 727 C CA . SER A 1 104 ? -16.181 -6.255 20.592 1.00 86.44 104 SER A CA 1
ATOM 728 C C . SER A 1 104 ? -15.924 -4.812 20.174 1.00 86.44 104 SER A C 1
ATOM 730 O O . SER A 1 104 ? -15.419 -4.537 19.084 1.00 86.44 104 SER A O 1
ATOM 732 N N . GLY A 1 105 ? -16.313 -3.870 21.028 1.00 84.19 105 GLY A N 1
ATOM 733 C CA . GLY A 1 105 ? -16.120 -2.450 20.764 1.00 84.19 105 GLY A CA 1
ATOM 734 C C . GLY A 1 105 ? -16.748 -1.567 21.831 1.00 84.19 105 GLY A C 1
ATOM 735 O O . GLY A 1 105 ? -17.137 -2.041 22.893 1.00 84.19 105 GLY A O 1
ATOM 736 N N . VAL A 1 106 ? -16.859 -0.273 21.537 1.00 84.00 106 VAL A N 1
ATOM 737 C CA . VAL A 1 106 ? -17.559 0.709 22.374 1.00 84.00 106 VAL A CA 1
ATOM 738 C C . VAL A 1 106 ? -18.809 1.166 21.630 1.00 84.00 106 VAL A C 1
ATOM 740 O O . VAL A 1 106 ? -18.740 1.520 20.451 1.00 84.00 106 VAL A O 1
ATOM 743 N N . SER A 1 107 ? -19.966 1.106 22.290 1.00 74.75 107 SER A N 1
ATOM 744 C CA . SER A 1 107 ? -21.236 1.515 21.693 1.00 74.75 107 SER A CA 1
ATOM 745 C C . SER A 1 107 ? -21.229 3.014 21.401 1.00 74.75 107 SER A C 1
ATOM 747 O O . SER A 1 107 ? -20.923 3.818 22.279 1.00 74.75 107 SER A O 1
ATOM 749 N N . LYS A 1 108 ? -21.637 3.400 20.187 1.00 74.44 108 LYS A N 1
ATOM 750 C CA . LYS A 1 108 ? -21.779 4.814 19.806 1.00 74.44 108 LYS A CA 1
ATOM 751 C C . LYS A 1 108 ? -22.926 5.515 20.542 1.00 74.44 108 LYS A C 1
ATOM 753 O O . LYS A 1 108 ? -22.860 6.721 20.727 1.00 74.44 108 LYS A O 1
ATOM 758 N N . SER A 1 109 ? -23.968 4.780 20.941 1.00 75.19 109 SER A N 1
ATOM 759 C CA . SER A 1 109 ? -25.161 5.353 21.580 1.00 75.19 109 SER A CA 1
ATOM 760 C C . SER A 1 109 ? -25.028 5.492 23.094 1.00 75.19 109 SER A C 1
ATOM 762 O O . SER A 1 109 ? -25.588 6.415 23.671 1.00 75.19 109 SER A O 1
ATOM 764 N N . SER A 1 110 ? -24.301 4.582 23.745 1.00 76.56 110 SER A N 1
ATOM 765 C CA . SER A 1 110 ? -24.182 4.556 25.208 1.00 76.56 110 SER A CA 1
ATOM 766 C C . SER A 1 110 ? -22.768 4.807 25.723 1.00 76.56 110 SER A C 1
ATOM 768 O O . SER A 1 110 ? -22.590 4.951 26.929 1.00 76.56 110 SER A O 1
ATOM 770 N N . GLY A 1 111 ? -21.752 4.802 24.854 1.00 79.12 111 GLY A N 1
ATOM 771 C CA . GLY A 1 111 ? -20.344 4.889 25.254 1.00 79.12 111 GLY A CA 1
ATOM 772 C C . GLY A 1 111 ? -19.845 3.680 26.054 1.00 79.12 111 GLY A C 1
ATOM 773 O O . GLY A 1 111 ? -18.707 3.678 26.513 1.00 79.12 111 GLY A O 1
ATOM 774 N N . LYS A 1 112 ? -20.673 2.644 26.243 1.00 81.88 112 LYS A N 1
ATOM 775 C CA . LYS A 1 112 ? -20.324 1.462 27.039 1.00 81.88 112 LYS A CA 1
ATOM 776 C C . LYS A 1 112 ? -19.608 0.419 26.176 1.00 81.88 112 LYS A C 1
ATOM 778 O O . LYS A 1 112 ? -19.999 0.234 25.017 1.00 81.88 112 LYS A O 1
ATOM 783 N N . PRO A 1 113 ? -18.588 -0.277 26.711 1.00 84.75 113 PRO A N 1
ATOM 784 C CA . PRO A 1 113 ? -17.985 -1.406 26.021 1.00 84.75 113 PRO A CA 1
ATOM 785 C C . PRO A 1 113 ? -19.028 -2.510 25.825 1.00 84.75 113 PRO A C 1
ATOM 787 O O . PRO A 1 113 ? -19.849 -2.761 26.706 1.00 84.75 113 PRO A O 1
ATOM 790 N N . TYR A 1 114 ? -18.993 -3.161 24.668 1.00 85.25 114 TYR A N 1
ATOM 791 C CA . TYR A 1 114 ? -19.847 -4.294 24.351 1.00 85.25 114 TYR A CA 1
ATOM 792 C C . TYR A 1 114 ? -19.029 -5.458 23.807 1.00 85.25 114 TYR A C 1
ATOM 794 O O . TYR A 1 114 ? -17.969 -5.288 23.196 1.00 85.25 114 TYR A O 1
ATOM 802 N N . LYS A 1 115 ? -19.569 -6.653 24.022 1.00 86.19 115 LYS A N 1
ATOM 803 C CA . LYS A 1 115 ? -19.094 -7.915 23.471 1.00 86.19 115 LYS A CA 1
ATOM 804 C C . LYS A 1 115 ? -20.312 -8.660 22.943 1.00 86.19 115 LYS A C 1
ATOM 806 O O . LYS A 1 115 ? -21.326 -8.736 23.632 1.00 86.19 115 LYS A O 1
ATOM 811 N N . MET A 1 116 ? -20.242 -9.169 21.722 1.00 86.69 116 MET A N 1
ATOM 812 C CA . MET A 1 116 ? -21.338 -9.927 21.132 1.00 86.69 116 MET A CA 1
ATOM 813 C C . MET A 1 116 ? -20.845 -10.997 20.164 1.00 86.69 116 MET A C 1
ATOM 815 O O . MET A 1 116 ? -19.785 -10.859 19.556 1.00 86.69 116 MET A O 1
ATOM 819 N N . LEU A 1 117 ? -21.652 -12.035 19.990 1.00 87.12 117 LEU A N 1
ATOM 820 C CA . LEU A 1 117 ? -21.500 -13.053 18.960 1.00 87.12 117 LEU A CA 1
ATOM 821 C C . LEU A 1 117 ? -22.490 -12.747 17.833 1.00 87.12 117 LEU A C 1
ATOM 823 O O . LEU A 1 117 ? -23.707 -12.775 18.030 1.00 87.12 117 LEU A O 1
ATOM 827 N N . ALA A 1 118 ? -21.964 -12.402 16.661 1.00 87.12 118 ALA A N 1
ATOM 828 C CA . ALA A 1 118 ? -22.741 -12.017 15.491 1.00 87.12 118 ALA A CA 1
ATOM 829 C C . ALA A 1 118 ? -22.841 -13.167 14.483 1.00 87.12 118 ALA A C 1
ATOM 831 O O . ALA A 1 118 ? -21.878 -13.898 14.259 1.00 87.12 118 ALA A O 1
ATOM 832 N N . CYS A 1 119 ? -23.999 -13.294 13.832 1.00 87.38 119 CYS A N 1
ATOM 833 C CA . CYS A 1 119 ? -24.156 -14.196 12.694 1.00 87.38 119 CYS A CA 1
ATOM 834 C C . CYS A 1 119 ? -23.185 -13.792 11.565 1.00 87.38 119 CYS A C 1
ATOM 836 O O . CYS A 1 119 ? -23.112 -12.597 11.256 1.00 87.38 119 CYS A O 1
ATOM 838 N N . PRO A 1 120 ? -22.485 -14.742 10.916 1.00 82.44 120 PRO A N 1
ATOM 839 C CA . PRO A 1 120 ? -21.595 -14.437 9.794 1.00 82.44 120 PRO A CA 1
ATOM 840 C C . PRO A 1 120 ? -22.323 -13.746 8.632 1.00 82.44 120 PRO A C 1
ATOM 842 O O . PRO A 1 120 ? -21.755 -12.876 7.978 1.00 82.44 120 PRO A O 1
ATOM 845 N N . GLN A 1 121 ? -23.602 -14.066 8.425 1.00 84.06 121 GLN A N 1
ATOM 846 C CA . GLN A 1 121 ? -24.445 -13.465 7.388 1.00 84.06 121 GLN A CA 1
ATOM 847 C C . GLN A 1 121 ? -25.279 -12.269 7.887 1.00 84.06 121 GLN A C 1
ATOM 849 O O . GLN A 1 121 ? -26.049 -11.698 7.125 1.00 84.06 121 GLN A O 1
ATOM 854 N N . ASN A 1 122 ? -25.139 -11.865 9.159 1.00 82.69 122 ASN A N 1
ATOM 855 C CA . ASN A 1 122 ? -25.940 -10.817 9.820 1.00 82.69 122 ASN A CA 1
ATOM 856 C C . ASN A 1 122 ? -27.476 -11.003 9.721 1.00 82.69 122 ASN A C 1
ATOM 858 O O . ASN A 1 122 ? -28.221 -10.039 9.874 1.00 82.69 122 ASN A O 1
ATOM 862 N N . THR A 1 123 ? -27.957 -12.228 9.497 1.00 84.56 123 THR A N 1
ATOM 863 C CA . THR A 1 123 ? -29.389 -12.569 9.385 1.00 84.56 123 THR A CA 1
ATOM 864 C C . THR A 1 123 ? -30.048 -12.874 10.732 1.00 84.56 123 THR A C 1
ATOM 866 O O . THR A 1 123 ? -31.251 -12.688 10.890 1.00 84.56 123 THR A O 1
ATOM 869 N N . CYS A 1 124 ? -29.273 -13.321 11.726 1.00 85.12 124 CYS A N 1
ATOM 870 C CA . CYS A 1 124 ? -29.768 -13.610 13.074 1.00 85.12 124 CYS A CA 1
ATOM 871 C C . CYS A 1 124 ? -29.453 -12.470 14.046 1.00 85.12 124 CYS A C 1
ATOM 873 O O . CYS A 1 124 ? -28.427 -11.795 13.919 1.00 85.12 124 CYS A O 1
ATOM 875 N N . ALA A 1 125 ? -30.280 -12.335 15.086 1.00 85.88 125 ALA A N 1
ATOM 876 C CA . ALA A 1 125 ? -29.994 -11.436 16.197 1.00 85.88 125 ALA A CA 1
ATOM 877 C C . ALA A 1 125 ? -28.656 -11.807 16.879 1.00 85.88 125 ALA A C 1
ATOM 879 O O . ALA A 1 125 ? -28.384 -12.997 17.095 1.00 85.88 125 ALA A O 1
ATOM 880 N N . PRO A 1 126 ? -27.812 -10.816 17.223 1.00 84.75 126 PRO A N 1
ATOM 881 C CA . PRO A 1 126 ? -26.559 -11.065 17.922 1.00 84.75 126 PRO A CA 1
ATOM 882 C C . PRO A 1 126 ? -26.823 -11.498 19.370 1.00 84.75 126 PRO A C 1
ATOM 884 O O . PRO A 1 126 ? -27.725 -10.973 20.024 1.00 84.75 126 PRO A O 1
ATOM 887 N N . ALA A 1 127 ? -26.013 -12.420 19.893 1.00 84.50 127 ALA A N 1
ATOM 888 C CA . ALA A 1 127 ? -26.000 -12.693 21.329 1.00 84.50 127 ALA A CA 1
ATOM 889 C C . ALA A 1 127 ? -25.058 -11.719 22.031 1.00 84.50 127 ALA A C 1
ATOM 891 O O . ALA A 1 127 ? -23.871 -11.657 21.715 1.00 84.50 127 ALA A O 1
ATOM 892 N N . TRP A 1 128 ? -25.588 -10.966 22.989 1.00 82.75 128 TRP A N 1
ATOM 893 C CA . TRP A 1 128 ? -24.808 -10.051 23.813 1.00 82.75 128 TRP A CA 1
ATOM 894 C C . TRP A 1 128 ? -24.163 -10.808 24.970 1.00 82.75 128 TRP A C 1
ATOM 896 O O . TRP A 1 128 ? -24.844 -11.489 25.735 1.00 82.75 128 TRP A O 1
ATOM 906 N N . LEU A 1 129 ? -22.850 -10.661 25.102 1.00 79.00 129 LEU A N 1
ATOM 907 C CA . LEU A 1 129 ? -22.074 -11.207 26.206 1.00 79.00 129 LEU A CA 1
ATOM 908 C C . LEU A 1 129 ? -22.016 -10.153 27.319 1.00 79.00 129 LEU A C 1
ATOM 910 O O . LEU A 1 129 ? -21.811 -8.968 27.036 1.00 79.00 129 LEU A O 1
ATOM 914 N N . LYS A 1 130 ? -22.236 -10.585 28.564 1.00 67.31 130 LYS A N 1
ATOM 915 C CA . LYS A 1 130 ? -22.135 -9.730 29.756 1.00 67.31 130 LYS A CA 1
ATOM 916 C C . LYS A 1 130 ? -20.682 -9.506 30.166 1.00 67.31 130 LYS A C 1
ATOM 918 O O . LYS A 1 130 ? -19.848 -10.410 29.933 1.00 67.31 130 LYS A O 1
#

Nearest PDB structures (foldseek):
  8hyj-assembly1_I  TM=4.177E-01  e=1.369E+00  Arabidopsis thaliana
  7eu1-assembly1_I  TM=3.811E-01  e=3.852E+00  Arabidopsis thaliana

Radius of gyration: 25.12 Å; Cα contacts (8 Å, |Δi|>4): 139; chains: 1; bounding box: 59×43×66 Å

Foldseek 3Di:
DDPPDDPPQPWDWDKDFPDDDPLTFIDIDTARDDVRVVVVVVCCVVVVVVVVRRVVSVVVVVPDDPPPDPDDDDPDPDDADDQDDDDPPDDFDADPQGTWTWGWDADPVPRHTWIWTARPVNPDDIHTDD

Solvent-accessible surface area (backbone atoms only — not comparable to full-atom values): 8370 Å² total; per-residue (Å²): 134,84,82,78,76,74,90,68,82,50,68,40,75,49,78,49,64,70,58,91,55,91,85,40,36,70,48,78,45,82,21,66,36,71,68,54,39,51,52,51,52,50,47,34,61,78,67,44,47,59,58,51,48,47,52,50,36,54,53,54,58,69,70,48,76,82,73,90,65,98,62,82,80,74,89,71,77,86,70,82,76,73,83,46,76,73,58,95,93,57,78,89,51,70,52,102,82,40,65,38,42,38,47,71,53,64,40,90,90,74,70,45,76,48,38,31,38,31,40,75,79,66,80,53,85,60,48,75,54,132

InterPro domains:
  IPR057999 Gp49 [PF25690] (6-122)

Secondary structure (DSSP, 8-state):
-----------EEEEEESSSSTTS-EEEEEESSHHHHHHHHHHHHHTTHHHHHHHHHHHHHHHS-------PPP----PPPP-PPPPTT----EETTEEPEEEEEE-TTT--EEEEEE-TTS-SPPEEE-

Sequence (130 aa):
MTDSASNGNGKIVITLKAGADFAAPWIVIHADNASDADATLTGIFNGGLHEKVTRAGAMLAATRPAAAGNSAPPARQAAAPAPASLPPGVAAEYCEHGERIFKSGVSKSSGKPYKMLACPQNTCAPAWLK

Organism: NCBI:txid619741

pLDDT: mean 76.83, std 17.75, range [39.03, 97.38]

Mean predicted aligned error: 18.18 Å